Protein AF-A0A9D7EHJ0-F1 (afdb_monomer_lite)

pLDDT: mean 95.32, std 4.71, range [58.22, 98.44]

Sequence (103 aa):
MKVLVSGDALSPVKAIGKDGTIYDVKAITADGAKLDVKGASRSGNVYNIKAISANGEQMAVKAISPHGLFYDVKGVKFTADDKEMDLNGAAVRAHVKALPQVE

Structure (mmCIF, N/CA/C/O backbone):
data_AF-A0A9D7EHJ0-F1
#
_entry.id   AF-A0A9D7EHJ0-F1
#
loop_
_atom_site.group_PDB
_atom_site.id
_atom_site.type_symbol
_atom_site.label_atom_id
_atom_site.label_alt_id
_atom_site.label_comp_id
_atom_site.label_asym_id
_atom_site.label_entity_id
_atom_site.label_seq_id
_atom_site.pdbx_PDB_ins_code
_atom_site.Cartn_x
_atom_site.Cartn_y
_atom_site.Cartn_z
_atom_site.occupancy
_atom_site.B_iso_or_equiv
_atom_site.auth_seq_id
_atom_site.auth_comp_id
_atom_site.auth_asym_id
_atom_site.auth_atom_id
_atom_site.pdbx_PDB_model_num
ATOM 1 N N . MET A 1 1 ? -7.078 -0.692 -4.596 1.00 95.31 1 MET A N 1
ATOM 2 C CA . MET A 1 1 ? -6.000 -0.032 -3.825 1.00 95.31 1 MET A CA 1
ATOM 3 C C . MET A 1 1 ? -4.719 -0.022 -4.639 1.00 95.31 1 MET A C 1
ATOM 5 O O . MET A 1 1 ? -4.521 -0.921 -5.456 1.00 95.31 1 MET A O 1
ATOM 9 N N . LYS A 1 2 ? -3.874 0.986 -4.440 1.00 98.06 2 LYS A N 1
ATOM 10 C CA . LYS A 1 2 ? -2.606 1.181 -5.148 1.00 98.06 2 LYS A CA 1
ATOM 11 C C . LYS A 1 2 ? -1.541 1.669 -4.164 1.00 98.06 2 LYS A C 1
ATOM 13 O O . LYS A 1 2 ? -1.873 2.304 -3.165 1.00 98.06 2 LYS A O 1
ATOM 18 N N . VAL A 1 3 ? -0.282 1.371 -4.463 1.00 98.06 3 VAL A N 1
ATOM 19 C CA . VAL A 1 3 ? 0.863 2.074 -3.878 1.00 98.06 3 VAL A CA 1
ATOM 20 C C . VAL A 1 3 ? 1.103 3.295 -4.755 1.00 98.06 3 VAL A C 1
ATOM 22 O O . VAL A 1 3 ? 1.219 3.133 -5.973 1.00 98.06 3 VAL A O 1
ATOM 25 N N . LEU A 1 4 ? 1.136 4.494 -4.181 1.00 98.00 4 LEU A N 1
ATOM 26 C CA . LEU A 1 4 ? 1.410 5.708 -4.955 1.00 98.00 4 LEU A CA 1
ATOM 27 C C . LEU A 1 4 ? 2.907 6.016 -4.967 1.00 98.00 4 LEU A C 1
ATOM 29 O O . LEU A 1 4 ? 3.644 5.623 -4.058 1.00 98.00 4 LEU A O 1
ATOM 33 N N . VAL A 1 5 ? 3.342 6.720 -6.007 1.00 96.69 5 VAL A N 1
ATOM 34 C CA . VAL A 1 5 ? 4.681 7.308 -6.065 1.00 96.69 5 VAL A CA 1
ATOM 35 C C . VAL A 1 5 ? 4.811 8.313 -4.915 1.00 96.69 5 VAL A C 1
ATOM 37 O O . VAL A 1 5 ? 3.922 9.130 -4.691 1.00 96.69 5 VAL A O 1
ATOM 40 N N . SER A 1 6 ? 5.908 8.228 -4.167 1.00 94.25 6 SER A N 1
ATOM 41 C CA . SER A 1 6 ? 6.272 9.187 -3.118 1.00 94.25 6 SER A CA 1
ATOM 42 C C . SER A 1 6 ? 7.795 9.298 -3.022 1.00 94.25 6 SER A C 1
ATOM 44 O O . SER A 1 6 ? 8.504 8.336 -3.350 1.00 94.25 6 SER A O 1
ATOM 46 N N . GLY A 1 7 ? 8.268 10.469 -2.588 1.00 92.19 7 GLY A N 1
ATOM 47 C CA . GLY A 1 7 ? 9.655 10.718 -2.189 1.00 92.19 7 GLY A CA 1
ATOM 48 C C . GLY A 1 7 ? 9.951 10.360 -0.727 1.00 92.19 7 GLY A C 1
ATOM 49 O O . GLY A 1 7 ? 11.108 10.398 -0.321 1.00 92.19 7 GLY A O 1
ATOM 50 N N . ASP A 1 8 ? 8.932 9.997 0.056 1.00 92.50 8 ASP A N 1
ATOM 51 C CA . ASP A 1 8 ? 9.097 9.565 1.444 1.00 92.50 8 ASP A CA 1
ATOM 52 C C . ASP A 1 8 ? 9.745 8.179 1.535 1.00 92.50 8 ASP A C 1
ATOM 54 O O . ASP A 1 8 ? 9.637 7.352 0.625 1.00 92.50 8 ASP A O 1
ATOM 58 N N . ALA A 1 9 ? 10.324 7.879 2.702 1.00 91.25 9 ALA A N 1
ATOM 59 C CA . ALA A 1 9 ? 10.920 6.574 2.985 1.00 91.25 9 ALA A CA 1
ATOM 60 C C . ALA A 1 9 ? 9.928 5.403 2.821 1.00 91.25 9 ALA A C 1
ATOM 62 O O . ALA A 1 9 ? 10.311 4.326 2.368 1.00 91.25 9 ALA A O 1
ATOM 63 N N . LEU A 1 10 ? 8.650 5.607 3.169 1.00 94.94 10 LEU A N 1
ATOM 64 C CA . LEU A 1 10 ? 7.592 4.605 3.032 1.00 94.94 10 LEU A CA 1
ATOM 65 C C . LEU A 1 10 ? 6.524 5.107 2.060 1.00 94.94 10 LEU A C 1
ATOM 67 O O . LEU A 1 10 ? 5.941 6.174 2.246 1.00 94.94 10 LEU A O 1
ATOM 71 N N . SER A 1 11 ? 6.213 4.310 1.040 1.00 96.44 11 SER A N 1
ATOM 72 C CA . SER A 1 11 ? 5.253 4.718 0.009 1.00 96.44 11 SER A CA 1
ATOM 73 C C . SER A 1 11 ? 3.809 4.597 0.515 1.00 96.44 11 SER A C 1
ATOM 75 O O . SER A 1 11 ? 3.461 3.586 1.129 1.00 96.44 11 SER A O 1
ATOM 77 N N . PRO A 1 12 ? 2.922 5.570 0.254 1.00 97.56 12 PRO A N 1
ATOM 78 C CA . PRO A 1 12 ? 1.544 5.503 0.720 1.00 97.56 12 PRO A CA 1
ATOM 79 C C . PRO A 1 12 ? 0.737 4.434 -0.025 1.00 97.56 12 PRO A C 1
ATOM 81 O O . PRO A 1 12 ? 0.803 4.325 -1.252 1.00 97.56 12 PRO A O 1
ATOM 84 N N . VAL A 1 13 ? -0.080 3.679 0.716 1.00 98.44 13 VAL A N 1
ATOM 85 C CA . VAL A 1 13 ? -1.107 2.796 0.147 1.00 98.44 13 VAL A CA 1
ATOM 86 C C . VAL A 1 13 ? -2.458 3.488 0.253 1.00 98.44 13 VAL A C 1
ATOM 88 O O . VAL A 1 13 ? -2.883 3.867 1.342 1.00 98.44 13 VAL A O 1
ATOM 91 N N . LYS A 1 14 ? -3.133 3.669 -0.884 1.00 98.38 14 LYS A N 1
ATOM 92 C CA . LYS A 1 14 ? -4.398 4.409 -0.972 1.00 98.38 14 LYS A CA 1
ATOM 93 C C . LYS A 1 14 ? -5.429 3.668 -1.818 1.00 98.38 14 LYS A C 1
ATOM 95 O O . LYS A 1 14 ? -5.096 2.832 -2.670 1.00 98.38 14 LYS A O 1
ATOM 100 N N . ALA A 1 15 ? -6.699 3.986 -1.608 1.00 98.25 15 ALA A N 1
ATOM 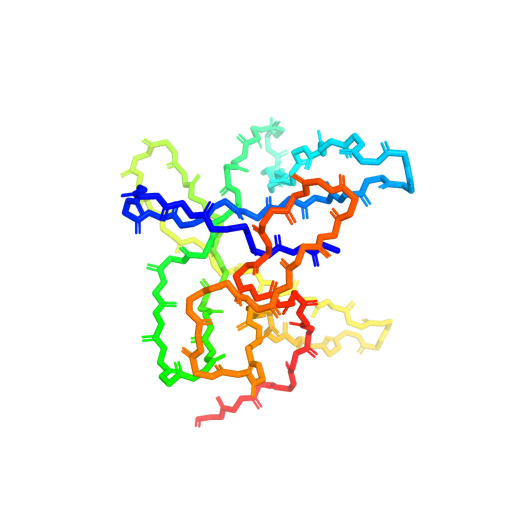101 C CA . ALA A 1 15 ? -7.739 3.725 -2.594 1.00 98.25 15 ALA A CA 1
ATOM 102 C C . ALA A 1 15 ? -7.936 4.975 -3.463 1.00 98.25 15 ALA A C 1
ATOM 104 O O . ALA A 1 15 ? -7.704 6.092 -3.011 1.00 98.25 15 ALA A O 1
ATOM 105 N N . ILE A 1 16 ? -8.311 4.764 -4.723 1.00 98.25 16 ILE A N 1
ATOM 106 C CA . ILE A 1 16 ? -8.520 5.828 -5.707 1.00 98.25 16 ILE A CA 1
ATOM 107 C C . ILE A 1 16 ? -9.945 5.656 -6.222 1.00 98.25 16 ILE A C 1
ATOM 109 O O . ILE A 1 16 ? -10.288 4.580 -6.724 1.00 98.25 16 ILE A O 1
ATOM 113 N N . GLY A 1 17 ? -10.769 6.682 -6.030 1.00 97.25 17 GLY A N 1
ATOM 114 C CA . GLY A 1 17 ? -12.126 6.771 -6.548 1.00 97.25 17 GLY A CA 1
ATOM 115 C C . GLY A 1 17 ? -12.148 6.892 -8.070 1.00 97.25 17 GLY A C 1
ATOM 116 O O . GLY A 1 17 ? -11.147 7.216 -8.713 1.00 97.25 17 GLY A O 1
ATOM 117 N N . LYS A 1 18 ? -13.309 6.624 -8.675 1.00 95.75 18 LYS A N 1
ATOM 118 C CA . LYS A 1 18 ? -13.486 6.759 -10.133 1.00 95.75 18 LYS A CA 1
ATOM 119 C C . LYS A 1 18 ? -13.323 8.207 -10.613 1.00 95.75 18 LYS A C 1
ATOM 121 O O . LYS A 1 18 ? -12.950 8.421 -11.754 1.00 95.75 18 LYS A O 1
ATOM 126 N N . ASP A 1 19 ? -13.587 9.154 -9.726 1.00 96.12 19 ASP A N 1
ATOM 127 C CA . ASP A 1 19 ? -13.428 10.601 -9.870 1.00 96.12 19 ASP A CA 1
ATOM 128 C C . ASP A 1 19 ? -12.005 11.100 -9.551 1.00 96.12 19 ASP A C 1
ATOM 130 O O . ASP A 1 19 ? -11.735 12.289 -9.671 1.00 96.12 19 ASP A O 1
ATOM 134 N N . GLY A 1 20 ? -11.099 10.211 -9.126 1.00 96.31 20 GLY A N 1
ATOM 135 C CA . GLY A 1 20 ? -9.747 10.569 -8.690 1.00 96.31 20 GLY A CA 1
ATOM 136 C C . GLY A 1 20 ? -9.619 10.891 -7.201 1.00 96.31 20 GLY A C 1
ATOM 137 O O . GLY A 1 20 ? -8.499 11.077 -6.727 1.00 96.31 20 GLY A O 1
ATOM 138 N N . THR A 1 21 ? -10.713 10.883 -6.429 1.00 97.88 21 THR A N 1
ATOM 139 C CA . THR A 1 21 ? -10.649 11.117 -4.980 1.00 97.88 21 THR A CA 1
ATOM 140 C C . THR A 1 21 ? -9.754 10.072 -4.310 1.00 97.88 21 THR A C 1
ATOM 142 O O . THR A 1 21 ? -9.932 8.862 -4.484 1.00 97.88 21 THR A O 1
ATOM 145 N N . ILE A 1 22 ? -8.773 10.534 -3.533 1.00 98.19 22 ILE A N 1
ATOM 146 C CA . ILE A 1 22 ? -7.831 9.669 -2.821 1.00 98.19 22 ILE A CA 1
ATOM 147 C C . ILE A 1 22 ? -8.355 9.386 -1.422 1.00 98.19 22 ILE A C 1
ATOM 149 O O . ILE A 1 22 ? -8.576 10.300 -0.632 1.00 98.19 22 ILE A O 1
ATOM 153 N N . TYR A 1 23 ? -8.486 8.103 -1.098 1.00 98.38 23 TYR A N 1
ATOM 154 C CA . TYR A 1 23 ? -8.927 7.649 0.213 1.00 98.38 23 TYR A CA 1
ATOM 155 C C . TYR A 1 23 ? -7.793 6.981 0.977 1.00 98.38 23 TYR A C 1
ATOM 157 O O . TYR A 1 23 ? -7.032 6.157 0.450 1.00 98.38 23 TYR A O 1
ATOM 165 N N . ASP A 1 24 ? -7.737 7.308 2.259 1.00 98.12 24 ASP A N 1
ATOM 166 C CA . ASP A 1 24 ? -6.842 6.682 3.211 1.00 98.12 24 ASP A CA 1
ATOM 167 C C . ASP A 1 24 ? -7.210 5.218 3.444 1.00 98.12 24 ASP A C 1
ATOM 169 O O . ASP A 1 24 ? -8.356 4.877 3.729 1.00 98.12 24 ASP A O 1
ATOM 173 N N . VAL A 1 25 ? -6.198 4.355 3.378 1.00 98.00 25 VAL A N 1
ATOM 174 C CA . VAL A 1 25 ? -6.287 2.971 3.839 1.00 98.00 25 VAL A CA 1
ATOM 175 C C . VAL A 1 25 ? -5.556 2.896 5.173 1.00 98.00 25 VAL A C 1
ATOM 177 O O . VAL A 1 25 ? -4.357 3.172 5.244 1.00 98.00 25 VAL A O 1
ATOM 180 N N . LYS A 1 26 ? -6.291 2.554 6.232 1.00 97.88 26 LYS A N 1
ATOM 181 C CA . LYS A 1 26 ? -5.768 2.425 7.595 1.00 97.88 26 LYS A CA 1
ATOM 182 C C . LYS A 1 26 ? -6.024 1.016 8.113 1.00 97.88 26 LYS A C 1
ATOM 184 O O . LYS A 1 26 ? -7.075 0.445 7.827 1.00 97.88 26 LYS A O 1
ATOM 189 N N . ALA A 1 27 ? -5.089 0.480 8.888 1.00 97.81 27 ALA A N 1
ATOM 190 C CA . ALA A 1 27 ? -5.362 -0.683 9.722 1.00 97.81 27 ALA A CA 1
ATOM 191 C C . ALA A 1 27 ? -6.015 -0.210 11.024 1.00 97.81 27 ALA A C 1
ATOM 193 O O . ALA A 1 27 ? -5.697 0.875 11.509 1.00 97.81 27 ALA A O 1
ATOM 194 N N . ILE A 1 28 ? -6.939 -1.000 11.563 1.00 97.56 28 ILE A N 1
ATOM 195 C CA . ILE A 1 28 ? -7.648 -0.681 12.803 1.00 97.56 28 ILE A CA 1
ATOM 196 C C . ILE A 1 28 ? -7.253 -1.729 13.836 1.00 97.56 28 ILE A C 1
ATOM 198 O O . ILE A 1 28 ? -7.371 -2.927 13.576 1.00 97.56 28 ILE A O 1
ATOM 202 N N . THR A 1 29 ? -6.740 -1.281 14.973 1.00 95.50 29 THR A N 1
ATOM 203 C CA . THR A 1 29 ? -6.388 -2.144 16.105 1.00 95.50 29 THR A CA 1
ATOM 204 C C . THR A 1 29 ? -7.633 -2.502 16.922 1.00 95.50 29 THR A C 1
ATOM 206 O O . THR A 1 29 ? -8.701 -1.918 16.743 1.00 95.50 29 THR A O 1
ATOM 209 N N . ALA A 1 30 ? -7.514 -3.468 17.837 1.00 95.50 30 ALA A N 1
ATOM 210 C CA . ALA A 1 30 ? -8.639 -3.916 18.665 1.00 95.50 30 ALA A CA 1
ATOM 211 C C . ALA A 1 30 ? -9.227 -2.803 19.558 1.00 95.50 30 ALA A C 1
ATOM 213 O O . ALA A 1 30 ? -10.423 -2.801 19.830 1.00 95.50 30 ALA A O 1
ATOM 214 N N . ASP A 1 31 ? -8.403 -1.842 19.975 1.00 95.44 31 ASP A N 1
ATOM 215 C CA . ASP A 1 31 ? -8.777 -0.642 20.734 1.00 95.44 31 ASP A CA 1
ATOM 216 C C . ASP A 1 31 ? -9.229 0.534 19.842 1.00 95.44 31 ASP A C 1
ATOM 218 O O . ASP A 1 31 ? -9.568 1.604 20.341 1.00 95.44 31 ASP A O 1
ATOM 222 N N . GLY A 1 32 ? -9.273 0.348 18.518 1.00 96.50 32 GLY A N 1
ATOM 223 C CA . GLY A 1 32 ? -9.803 1.325 17.564 1.00 96.50 32 GLY A CA 1
ATOM 224 C C . GLY A 1 32 ? -8.792 2.346 17.033 1.00 96.50 32 GLY A C 1
ATOM 225 O O . GLY A 1 32 ? -9.173 3.220 16.245 1.00 96.50 32 GLY A O 1
ATOM 226 N N . ALA A 1 33 ? -7.511 2.245 17.401 1.00 95.94 33 ALA A N 1
ATOM 227 C CA . ALA A 1 33 ? -6.468 3.090 16.831 1.00 95.94 33 ALA A CA 1
ATOM 228 C C . ALA A 1 33 ? -6.308 2.824 15.324 1.00 95.94 33 ALA A C 1
ATOM 230 O O . ALA A 1 33 ? -6.423 1.696 14.841 1.00 95.94 33 ALA A O 1
ATOM 231 N N . LYS A 1 34 ? -6.044 3.890 14.560 1.00 97.50 34 LYS A N 1
ATOM 232 C CA . LYS A 1 34 ? -5.900 3.839 13.100 1.00 97.50 34 LYS A CA 1
ATOM 233 C C . LYS A 1 34 ? -4.434 3.956 12.719 1.00 97.50 34 LYS A C 1
ATOM 235 O O . LYS A 1 34 ? -3.847 5.027 12.839 1.00 97.50 34 LYS A O 1
ATOM 240 N N . LEU A 1 35 ? -3.867 2.864 12.228 1.00 98.06 35 LEU A N 1
ATOM 241 C CA . LEU A 1 35 ? -2.475 2.786 11.807 1.00 98.06 35 LEU A CA 1
ATOM 242 C C . LEU A 1 35 ? -2.342 3.051 10.312 1.0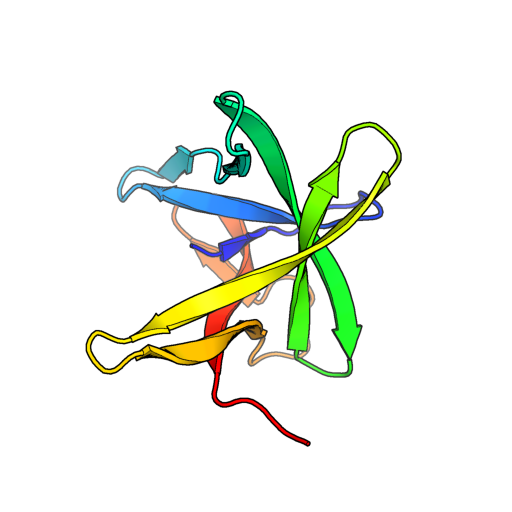0 98.06 35 LEU A C 1
ATOM 244 O O . LEU A 1 35 ? -3.196 2.666 9.507 1.00 98.06 35 LEU A O 1
ATOM 248 N N . ASP A 1 36 ? -1.241 3.685 9.934 1.00 97.75 36 ASP A N 1
ATOM 249 C CA . ASP A 1 36 ? -0.920 3.943 8.538 1.00 97.75 36 ASP A CA 1
ATOM 250 C C . ASP A 1 36 ? -0.571 2.640 7.813 1.00 97.75 36 ASP A C 1
ATOM 252 O O . ASP A 1 36 ? 0.210 1.838 8.314 1.00 97.75 36 ASP A O 1
ATOM 256 N N . VAL A 1 37 ? -1.101 2.440 6.603 1.00 98.31 37 VAL A N 1
ATOM 257 C CA . VAL A 1 37 ? -0.703 1.322 5.735 1.00 98.31 37 VAL A CA 1
ATOM 258 C C . VAL A 1 37 ? 0.212 1.840 4.631 1.00 98.31 37 VAL A C 1
ATOM 260 O O . VAL A 1 37 ? -0.148 2.746 3.872 1.00 98.31 37 VAL A O 1
ATOM 263 N N . LYS A 1 38 ? 1.419 1.278 4.546 1.00 98.06 38 LYS A N 1
ATOM 264 C CA . LYS A 1 38 ? 2.484 1.754 3.655 1.00 98.06 38 LYS A CA 1
ATOM 265 C C . LYS A 1 38 ? 3.176 0.599 2.933 1.00 98.06 38 LYS A C 1
ATOM 267 O O . LYS A 1 38 ? 3.232 -0.523 3.432 1.00 98.06 38 LYS A O 1
ATOM 272 N N . GLY A 1 39 ? 3.736 0.890 1.762 1.00 96.94 39 GLY A N 1
ATOM 273 C CA . GLY A 1 39 ? 4.764 0.070 1.129 1.00 96.94 39 GLY A CA 1
ATOM 274 C C . GLY A 1 39 ? 6.103 0.338 1.813 1.00 96.94 39 GLY A C 1
ATOM 275 O O . GLY A 1 39 ? 6.620 1.448 1.698 1.00 96.94 39 GLY A O 1
ATOM 276 N N . ALA A 1 40 ? 6.625 -0.647 2.544 1.00 90.88 40 ALA A N 1
ATOM 277 C CA . ALA A 1 40 ? 7.727 -0.450 3.487 1.00 90.88 40 ALA A CA 1
ATOM 278 C C . ALA A 1 40 ? 9.098 -0.915 2.981 1.00 90.88 40 ALA A C 1
ATOM 280 O O . ALA A 1 40 ? 10.120 -0.335 3.327 1.00 90.88 40 ALA A O 1
ATOM 281 N N . SER A 1 41 ? 9.134 -1.959 2.157 1.00 87.81 41 SER A N 1
ATOM 282 C CA . SER A 1 41 ? 10.368 -2.448 1.541 1.00 87.81 41 SER A CA 1
ATOM 283 C C . SER A 1 41 ? 10.078 -3.055 0.177 1.00 87.81 41 SER A C 1
ATOM 285 O O . SER A 1 41 ? 8.929 -3.387 -0.124 1.00 87.81 41 SER A O 1
ATOM 287 N N . ARG A 1 42 ? 11.109 -3.181 -0.661 1.00 89.62 42 ARG A N 1
ATOM 288 C CA . ARG A 1 42 ? 11.008 -3.674 -2.037 1.00 89.62 42 ARG A CA 1
ATOM 289 C C . ARG A 1 42 ? 11.985 -4.825 -2.255 1.00 89.62 42 ARG A C 1
ATOM 291 O O . ARG A 1 42 ? 13.144 -4.719 -1.876 1.00 89.62 42 ARG A O 1
ATOM 298 N N . SER A 1 43 ? 11.520 -5.882 -2.911 1.00 89.69 43 SER A N 1
ATOM 299 C CA . SER A 1 43 ? 12.353 -6.939 -3.482 1.00 89.69 43 SER A CA 1
ATOM 300 C C . SER A 1 43 ? 11.934 -7.145 -4.934 1.00 89.69 43 SER A C 1
ATOM 302 O O . SER A 1 43 ? 10.793 -7.518 -5.214 1.00 89.69 43 SER A O 1
ATOM 304 N N . GLY A 1 44 ? 12.821 -6.811 -5.874 1.00 90.25 44 GLY A N 1
ATOM 305 C CA . GLY A 1 44 ? 12.498 -6.811 -7.302 1.00 90.25 44 GLY A CA 1
ATOM 306 C C . GLY A 1 44 ? 11.266 -5.953 -7.609 1.00 90.25 44 GLY A C 1
ATOM 307 O O . GLY A 1 44 ? 11.241 -4.759 -7.319 1.00 90.25 44 GLY A O 1
ATOM 308 N N . ASN A 1 45 ? 10.222 -6.557 -8.170 1.00 93.50 45 ASN A N 1
ATOM 309 C CA . ASN A 1 45 ? 8.973 -5.873 -8.529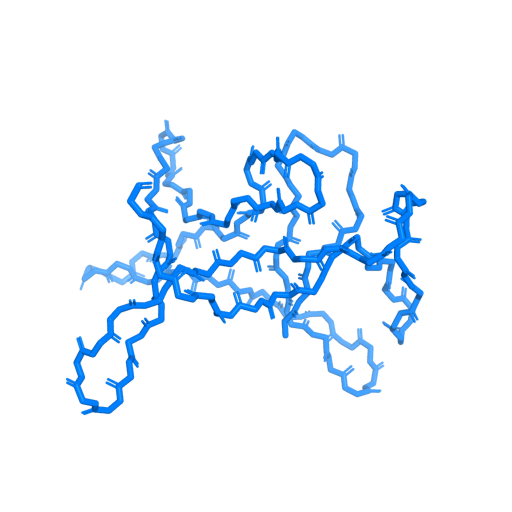 1.00 93.50 45 ASN A CA 1
ATOM 310 C C . ASN A 1 45 ? 7.879 -5.958 -7.452 1.00 93.50 45 ASN A C 1
ATOM 312 O O . ASN A 1 45 ? 6.730 -5.587 -7.697 1.00 93.50 45 ASN A O 1
ATOM 316 N N . VAL A 1 46 ? 8.224 -6.440 -6.256 1.00 94.75 46 VAL A N 1
ATOM 317 C CA . VAL A 1 46 ? 7.283 -6.656 -5.158 1.00 94.75 46 VAL A CA 1
ATOM 318 C C . VAL A 1 46 ? 7.612 -5.730 -3.992 1.00 94.75 46 VAL A C 1
ATOM 320 O O . VAL A 1 46 ? 8.747 -5.663 -3.525 1.00 94.75 46 VAL A O 1
ATOM 323 N N . TYR A 1 47 ? 6.598 -5.033 -3.494 1.00 95.44 47 TYR A N 1
ATOM 324 C CA . TYR A 1 47 ? 6.652 -4.181 -2.316 1.00 95.44 47 TYR A CA 1
ATOM 325 C C . TYR A 1 47 ? 5.937 -4.866 -1.155 1.00 95.44 47 TYR A C 1
ATOM 327 O O . TYR A 1 47 ? 4.774 -5.264 -1.271 1.00 95.44 47 TYR A O 1
ATOM 335 N N . ASN A 1 48 ? 6.602 -4.965 -0.009 1.00 96.75 48 ASN A N 1
ATOM 336 C CA . ASN A 1 48 ? 5.965 -5.389 1.228 1.00 96.75 48 ASN A CA 1
ATOM 337 C C . ASN A 1 48 ? 5.020 -4.297 1.718 1.00 96.75 48 ASN A C 1
ATOM 339 O O . ASN A 1 48 ? 5.437 -3.154 1.898 1.00 96.75 48 ASN A O 1
ATOM 343 N N . ILE A 1 49 ? 3.763 -4.661 1.966 1.00 98.00 49 ILE A N 1
ATOM 344 C CA . ILE A 1 49 ? 2.780 -3.762 2.565 1.00 98.00 49 ILE A CA 1
ATOM 345 C C . ILE A 1 49 ? 2.673 -4.079 4.051 1.00 98.00 49 ILE A C 1
ATOM 347 O O . ILE A 1 49 ? 2.502 -5.235 4.448 1.00 98.00 49 ILE A O 1
ATOM 351 N N . LYS A 1 50 ? 2.813 -3.037 4.865 1.00 98.06 50 LYS A N 1
ATOM 352 C CA . LYS A 1 50 ? 2.840 -3.120 6.322 1.00 98.06 50 LYS A CA 1
ATOM 353 C C . LYS A 1 50 ? 1.921 -2.065 6.920 1.00 98.06 50 LYS A C 1
ATOM 355 O O . LYS A 1 50 ? 1.782 -0.975 6.361 1.00 98.06 50 LYS A O 1
ATOM 360 N N . ALA A 1 51 ? 1.310 -2.401 8.049 1.00 98.12 51 ALA A N 1
ATOM 361 C CA . ALA A 1 51 ? 0.740 -1.404 8.943 1.00 98.12 51 ALA A CA 1
ATOM 362 C C . ALA A 1 51 ? 1.857 -0.878 9.850 1.00 98.12 51 ALA A C 1
ATOM 364 O O . ALA A 1 51 ? 2.681 -1.664 10.318 1.00 98.12 51 ALA A O 1
ATOM 365 N N . ILE A 1 52 ? 1.896 0.434 10.050 1.00 97.44 52 ILE A N 1
ATOM 366 C CA . ILE A 1 52 ? 2.950 1.132 10.781 1.00 97.44 52 ILE A CA 1
ATOM 367 C C . ILE A 1 52 ? 2.332 1.740 12.035 1.00 97.44 52 ILE A C 1
ATOM 369 O O . ILE A 1 52 ? 1.425 2.572 11.948 1.00 97.44 52 ILE A O 1
ATOM 373 N N . SER A 1 53 ? 2.800 1.303 13.197 1.00 95.06 53 SER A N 1
ATOM 374 C CA . SER A 1 53 ? 2.409 1.874 14.485 1.00 95.06 53 SER A CA 1
ATOM 375 C C . SER A 1 53 ? 3.061 3.246 14.715 1.00 95.06 53 SER A C 1
ATOM 377 O O . SER A 1 53 ? 3.984 3.656 14.008 1.00 95.06 53 SER A O 1
ATOM 379 N N . ALA A 1 54 ? 2.623 3.957 15.758 1.00 91.38 54 ALA A N 1
ATOM 380 C CA . ALA A 1 54 ? 3.181 5.263 16.116 1.00 91.38 54 ALA A CA 1
ATOM 381 C C . ALA A 1 54 ? 4.670 5.216 16.525 1.00 91.38 54 ALA A C 1
ATOM 383 O O . ALA A 1 54 ? 5.375 6.205 16.355 1.00 91.38 54 ALA A O 1
ATOM 384 N N . ASN A 1 55 ? 5.157 4.079 17.038 1.00 94.00 55 ASN A N 1
ATOM 385 C CA . ASN A 1 55 ? 6.570 3.875 17.384 1.00 94.00 55 ASN A CA 1
ATOM 386 C C . ASN A 1 55 ? 7.408 3.311 16.215 1.00 94.00 55 ASN A C 1
ATOM 388 O O . ASN A 1 55 ? 8.589 3.029 16.399 1.00 94.00 55 ASN A O 1
ATOM 392 N N . GLY A 1 56 ? 6.819 3.150 15.023 1.00 92.56 56 GLY A N 1
ATOM 393 C CA . GLY A 1 56 ? 7.506 2.669 13.820 1.00 92.56 56 GLY A CA 1
ATOM 394 C C . GLY A 1 56 ? 7.576 1.145 13.672 1.00 92.56 56 GLY A C 1
ATOM 395 O O . GLY A 1 56 ? 8.155 0.660 12.696 1.00 92.56 56 GLY A O 1
ATOM 396 N N . GLU A 1 57 ? 6.978 0.384 14.590 1.00 95.62 57 GLU A N 1
ATOM 397 C CA . GLU A 1 57 ? 6.828 -1.065 14.453 1.00 95.62 57 GLU A CA 1
ATOM 398 C C . GLU A 1 57 ? 5.991 -1.416 13.212 1.00 95.62 57 GLU A C 1
ATOM 400 O O . GLU A 1 57 ? 5.000 -0.756 12.881 1.00 95.62 57 GLU A O 1
ATOM 405 N N . GLN A 1 58 ? 6.409 -2.466 12.499 1.00 96.50 58 GLN A N 1
ATOM 406 C CA . GLN A 1 58 ? 5.795 -2.882 11.242 1.00 96.50 58 GLN A CA 1
ATOM 407 C C . GLN A 1 58 ? 5.062 -4.211 11.390 1.00 96.50 58 GLN A C 1
ATOM 409 O O . GLN A 1 58 ? 5.675 -5.265 11.559 1.00 96.50 58 GLN A O 1
ATOM 414 N N . MET A 1 59 ? 3.749 -4.181 11.197 1.00 96.50 59 MET A N 1
ATOM 415 C CA . MET A 1 59 ? 2.897 -5.366 11.245 1.00 96.50 59 MET A CA 1
ATOM 416 C C . MET A 1 59 ? 2.553 -5.842 9.833 1.00 96.50 59 MET A C 1
ATOM 418 O O . MET A 1 59 ? 2.345 -5.046 8.912 1.00 96.50 59 MET A O 1
ATOM 422 N N . ALA A 1 60 ? 2.496 -7.160 9.634 1.00 95.81 60 ALA A N 1
ATOM 423 C CA . ALA A 1 60 ? 2.113 -7.733 8.349 1.00 95.81 60 ALA A CA 1
ATOM 424 C C . ALA A 1 60 ? 0.637 -7.457 8.028 1.00 95.81 60 ALA A C 1
ATOM 426 O O . ALA A 1 60 ? -0.229 -7.589 8.888 1.00 95.81 60 ALA A O 1
ATOM 427 N N . VAL A 1 61 ? 0.350 -7.144 6.764 1.00 96.75 61 VAL A N 1
ATOM 428 C CA . VAL A 1 61 ? -1.021 -7.106 6.246 1.00 96.75 61 VAL A CA 1
ATOM 429 C C . VAL A 1 61 ? -1.284 -8.407 5.495 1.00 96.75 61 VAL A C 1
ATOM 431 O O . VAL A 1 61 ? -0.579 -8.731 4.535 1.00 96.75 61 VAL A O 1
ATOM 434 N N . LYS A 1 62 ? -2.298 -9.154 5.937 1.00 96.81 62 LYS A N 1
ATOM 435 C CA . LYS A 1 62 ? -2.720 -10.417 5.324 1.00 96.81 62 LYS A CA 1
ATOM 436 C C . LYS A 1 62 ? -4.176 -10.332 4.884 1.00 96.81 62 LYS A C 1
ATOM 438 O O . LYS A 1 62 ? -5.003 -9.751 5.580 1.00 96.81 62 LYS A O 1
ATOM 443 N N . ALA A 1 63 ? -4.475 -10.914 3.730 1.00 97.50 63 ALA A N 1
ATOM 444 C CA . ALA A 1 63 ? -5.845 -11.153 3.302 1.00 97.50 63 ALA A CA 1
ATOM 445 C C . ALA A 1 63 ? -6.263 -12.553 3.759 1.00 97.50 63 ALA A C 1
ATOM 447 O O . ALA A 1 63 ? -5.468 -13.489 3.685 1.00 97.50 63 ALA A O 1
ATOM 448 N N . ILE A 1 64 ? -7.499 -12.686 4.230 1.00 97.00 64 ILE A N 1
ATOM 449 C CA . ILE A 1 64 ? -8.060 -13.952 4.702 1.00 97.00 64 ILE A CA 1
ATOM 450 C C . ILE A 1 64 ? -9.195 -14.320 3.754 1.00 97.00 64 ILE A C 1
ATOM 452 O O . ILE A 1 64 ? -10.102 -13.522 3.523 1.00 97.00 64 ILE A O 1
ATOM 456 N N . SER A 1 65 ? -9.114 -15.506 3.161 1.00 95.56 65 SER A N 1
ATOM 457 C CA . SER A 1 65 ? -10.188 -16.033 2.316 1.00 95.56 65 SER A CA 1
ATOM 458 C C . SER A 1 65 ? -11.371 -16.537 3.157 1.00 95.56 65 SER A C 1
ATOM 460 O O . SER A 1 65 ? -11.199 -16.810 4.347 1.00 95.56 65 SER A O 1
ATOM 462 N N . PRO A 1 66 ? -12.553 -16.768 2.553 1.00 97.19 66 PRO A N 1
ATOM 463 C CA . PRO A 1 66 ? -13.690 -17.381 3.248 1.00 97.19 66 PRO A CA 1
ATOM 464 C C . PRO A 1 66 ? -13.395 -18.757 3.869 1.00 97.19 66 PRO A C 1
ATOM 466 O O . PRO A 1 66 ? -14.073 -19.162 4.805 1.00 97.19 66 PRO A O 1
ATOM 469 N N . HIS A 1 67 ? -12.374 -19.465 3.376 1.00 95.00 67 HIS A N 1
ATOM 470 C CA . HIS A 1 67 ? -11.940 -20.766 3.895 1.00 95.00 67 HIS A CA 1
ATOM 471 C C . HIS A 1 67 ? -10.819 -20.659 4.942 1.00 95.00 67 HIS A C 1
ATOM 473 O O . HIS A 1 67 ? -10.214 -21.663 5.300 1.00 95.00 67 HIS A O 1
ATOM 479 N N . GLY A 1 68 ? -10.493 -19.448 5.406 1.00 95.25 68 GLY A N 1
ATOM 480 C CA . GLY A 1 68 ? -9.454 -19.218 6.414 1.00 95.25 68 GLY A CA 1
ATOM 481 C C . GLY A 1 68 ? -8.018 -19.258 5.882 1.00 95.25 68 GLY A C 1
ATOM 482 O O . GLY A 1 68 ? -7.080 -19.114 6.659 1.00 95.25 68 GLY A O 1
ATOM 483 N N . LEU A 1 69 ? -7.815 -19.412 4.569 1.00 94.75 69 LEU A N 1
ATOM 484 C CA . LEU A 1 69 ? -6.477 -19.345 3.975 1.00 94.75 69 LEU A CA 1
ATOM 485 C C . LEU A 1 69 ? -5.946 -17.912 4.001 1.00 94.75 69 LEU A C 1
ATOM 487 O O . LEU A 1 69 ? -6.653 -16.979 3.604 1.00 94.75 69 LEU A O 1
ATOM 491 N N . PHE A 1 70 ? -4.692 -17.763 4.422 1.00 96.19 70 PHE A N 1
ATOM 492 C CA . PHE A 1 70 ? -4.004 -16.482 4.509 1.00 96.19 70 PHE A CA 1
ATOM 493 C C . PHE A 1 70 ? -3.166 -16.209 3.264 1.00 96.19 70 PHE A C 1
ATOM 495 O O . PHE A 1 70 ? -2.341 -17.023 2.859 1.00 96.19 70 PHE A O 1
ATOM 502 N N . TYR A 1 71 ? -3.278 -14.993 2.748 1.00 97.38 71 TYR A N 1
ATOM 503 C CA . TYR A 1 71 ? -2.507 -14.490 1.620 1.00 97.38 71 TYR A CA 1
ATOM 504 C C . TYR A 1 71 ? -1.711 -13.268 2.046 1.00 97.38 71 TYR A C 1
ATOM 506 O O . TYR A 1 71 ? -2.178 -12.442 2.836 1.00 97.38 71 TYR A O 1
ATOM 514 N N . ASP A 1 72 ? -0.518 -13.127 1.490 1.00 96.62 72 ASP A N 1
ATOM 515 C CA . ASP A 1 72 ? 0.287 -11.937 1.689 1.00 96.62 72 ASP A CA 1
ATOM 516 C C . ASP A 1 72 ? -0.248 -10.794 0.828 1.00 96.62 72 ASP A C 1
ATOM 518 O O . ASP A 1 72 ? -0.460 -10.947 -0.375 1.00 96.62 72 ASP A O 1
ATOM 522 N N . VAL A 1 73 ? -0.438 -9.619 1.428 1.00 97.50 73 VAL A N 1
ATOM 523 C CA . VAL A 1 73 ? -0.801 -8.413 0.679 1.00 97.50 73 VAL A CA 1
ATOM 524 C C . VAL A 1 73 ? 0.475 -7.678 0.285 1.00 97.50 73 VAL A C 1
ATOM 526 O O . VAL A 1 73 ? 1.251 -7.247 1.138 1.00 97.50 73 VAL A O 1
ATOM 529 N N . LYS A 1 74 ? 0.703 -7.537 -1.021 1.00 97.75 74 LYS A N 1
ATOM 530 C CA . LYS A 1 74 ? 1.898 -6.904 -1.589 1.00 97.75 74 LYS A CA 1
ATOM 531 C C . LYS A 1 74 ? 1.526 -5.853 -2.631 1.00 97.75 74 LYS A C 1
ATOM 533 O O . LYS A 1 74 ? 0.461 -5.913 -3.246 1.00 97.75 74 LYS A O 1
ATOM 538 N N . GLY A 1 75 ? 2.418 -4.892 -2.850 1.00 97.56 75 GLY A N 1
ATOM 539 C CA . GLY A 1 75 ? 2.401 -4.055 -4.046 1.00 97.56 75 GLY A CA 1
ATOM 540 C C . GLY A 1 75 ? 3.145 -4.776 -5.165 1.00 97.56 75 GLY A C 1
ATOM 541 O O . GLY A 1 75 ? 4.290 -5.155 -4.972 1.00 97.56 75 GLY A O 1
ATOM 542 N N . VAL A 1 76 ? 2.519 -4.979 -6.315 1.00 97.38 76 VAL A N 1
ATOM 543 C CA . VAL A 1 76 ? 3.111 -5.657 -7.470 1.00 97.38 76 VAL A CA 1
ATOM 544 C C . VAL A 1 76 ? 3.235 -4.668 -8.612 1.00 97.38 76 VAL A C 1
ATOM 546 O O . VAL A 1 76 ? 2.276 -3.965 -8.945 1.00 97.38 76 VAL A O 1
ATOM 549 N N . LYS A 1 77 ? 4.429 -4.619 -9.179 1.00 95.62 77 LYS A N 1
ATOM 550 C CA . LYS A 1 77 ? 4.798 -3.780 -10.307 1.00 95.62 77 LYS A CA 1
ATOM 551 C C . LYS A 1 77 ?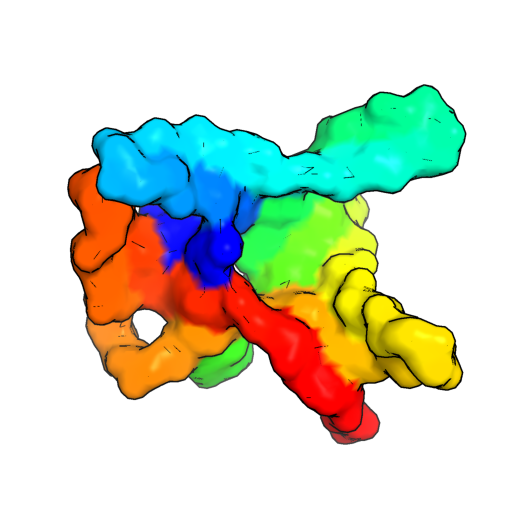 5.033 -4.652 -11.537 1.00 95.62 77 LYS A C 1
ATOM 553 O O . LYS A 1 77 ? 5.549 -5.760 -11.394 1.00 95.62 77 LYS A O 1
ATOM 558 N N . PHE A 1 78 ? 4.666 -4.175 -12.719 1.00 94.25 78 PHE A N 1
ATOM 559 C CA . PHE A 1 78 ? 4.861 -4.925 -13.961 1.00 94.25 78 PHE A CA 1
ATOM 560 C C . PHE A 1 78 ? 5.875 -4.252 -14.884 1.00 94.25 78 PHE A C 1
ATOM 562 O O . PHE A 1 78 ? 6.427 -4.923 -15.754 1.00 94.25 78 PHE A O 1
ATOM 569 N N . THR A 1 79 ? 6.188 -2.972 -14.661 1.00 93.31 79 THR A N 1
ATOM 570 C CA . THR A 1 79 ? 7.199 -2.236 -15.428 1.00 93.31 79 THR A CA 1
ATOM 571 C C . THR A 1 79 ? 8.460 -1.945 -14.605 1.00 93.31 79 THR A C 1
AT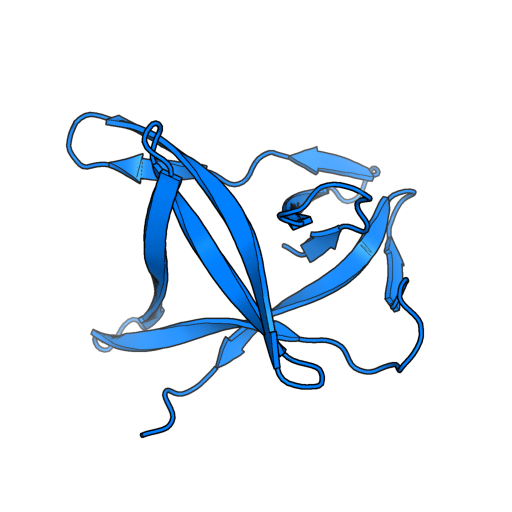OM 573 O O . THR A 1 79 ? 8.494 -2.077 -13.377 1.00 93.31 79 THR A O 1
ATOM 576 N N . ALA A 1 80 ? 9.537 -1.537 -15.282 1.00 89.38 80 ALA A N 1
ATOM 577 C CA . ALA A 1 80 ? 10.752 -1.076 -14.611 1.00 89.38 80 ALA A CA 1
ATOM 578 C C . ALA A 1 80 ? 10.598 0.355 -14.049 1.00 89.38 80 ALA A C 1
ATOM 580 O O . ALA A 1 80 ? 11.108 0.646 -12.961 1.00 89.38 80 ALA A O 1
ATOM 581 N N . ASP A 1 81 ? 9.834 1.214 -14.730 1.00 92.31 81 ASP A N 1
ATOM 582 C CA . ASP A 1 81 ? 9.697 2.656 -14.467 1.00 92.31 81 ASP A CA 1
ATOM 583 C C . ASP A 1 81 ? 9.041 2.967 -13.132 1.00 92.31 81 ASP A C 1
ATOM 585 O O . ASP A 1 81 ? 7.997 2.409 -12.822 1.00 92.31 81 ASP A O 1
ATOM 589 N N . ASP A 1 82 ? 9.602 3.862 -12.312 1.00 90.12 82 ASP A N 1
ATOM 590 C CA . ASP A 1 82 ? 9.086 4.144 -10.957 1.00 90.12 82 ASP A CA 1
ATOM 591 C C . ASP A 1 82 ? 7.575 4.450 -10.905 1.00 90.12 82 ASP A C 1
ATOM 593 O O . ASP A 1 82 ? 6.882 3.994 -9.993 1.00 90.12 82 ASP A O 1
ATOM 597 N N . LYS A 1 83 ? 7.054 5.137 -11.926 1.00 96.12 83 LYS A N 1
ATOM 598 C CA . LYS A 1 83 ? 5.618 5.303 -12.154 1.00 96.12 83 LYS A CA 1
ATOM 599 C C . LYS A 1 83 ? 5.113 4.203 -13.092 1.00 96.12 83 LYS A C 1
ATOM 601 O O . LYS A 1 83 ? 5.388 4.235 -14.284 1.00 96.12 83 LYS A O 1
ATOM 606 N N . GLU A 1 84 ? 4.309 3.294 -12.552 1.00 95.81 84 GLU A N 1
ATOM 607 C CA . GLU A 1 84 ? 3.634 2.223 -13.295 1.00 95.81 84 GLU A CA 1
ATOM 608 C C . GLU A 1 84 ? 2.539 2.787 -14.214 1.00 95.81 84 GLU A C 1
ATOM 610 O O . GLU A 1 84 ? 2.412 2.380 -15.363 1.00 95.81 84 GLU A O 1
ATOM 615 N N . MET A 1 85 ? 1.725 3.720 -13.705 1.00 96.75 85 MET A N 1
ATOM 616 C CA . MET A 1 85 ? 0.666 4.379 -14.475 1.00 96.75 85 MET A CA 1
ATOM 617 C C . MET A 1 85 ? 0.216 5.689 -13.819 1.00 96.75 85 MET A C 1
ATOM 619 O O . MET A 1 85 ? 0.441 5.907 -12.627 1.00 96.75 85 MET A O 1
ATOM 623 N N . ASP A 1 86 ? -0.475 6.533 -14.581 1.00 97.06 86 ASP A N 1
ATOM 624 C CA . ASP A 1 86 ? -1.391 7.525 -14.016 1.00 97.06 86 ASP A CA 1
ATOM 625 C C . ASP A 1 86 ? -2.791 6.906 -13.923 1.00 97.06 86 ASP A C 1
ATOM 627 O O . ASP A 1 86 ? -3.256 6.277 -14.876 1.00 97.06 86 ASP A O 1
ATOM 631 N N . LEU A 1 87 ? -3.441 7.024 -12.766 1.00 97.06 87 LEU A N 1
ATOM 632 C CA . LEU A 1 87 ? -4.811 6.565 -12.569 1.00 97.06 87 LEU A CA 1
ATOM 633 C C . LEU A 1 87 ? -5.639 7.692 -11.964 1.00 97.06 87 LEU A C 1
ATOM 635 O O . LEU A 1 87 ? -5.528 7.961 -10.769 1.00 97.06 87 LEU A O 1
ATOM 639 N N . ASN A 1 88 ? -6.489 8.305 -12.787 1.00 95.62 88 ASN A N 1
ATOM 640 C CA . ASN A 1 88 ? -7.363 9.414 -12.400 1.00 95.62 88 ASN A CA 1
ATOM 641 C C . ASN A 1 88 ? -6.587 10.571 -11.734 1.00 95.62 88 ASN A C 1
ATOM 643 O O . ASN A 1 88 ? -7.016 11.092 -10.708 1.00 95.62 88 ASN A O 1
ATOM 647 N N . GLY A 1 89 ? -5.419 10.932 -12.282 1.00 93.75 89 GLY A N 1
ATOM 648 C CA . GLY A 1 89 ? -4.557 11.999 -11.763 1.00 93.75 89 GLY A CA 1
ATOM 649 C C . GLY A 1 89 ? -3.617 11.571 -10.632 1.00 93.75 89 GLY A C 1
ATOM 650 O O . GLY A 1 89 ? -2.848 12.389 -10.128 1.00 93.75 89 GLY A O 1
ATOM 651 N N . ALA A 1 90 ? -3.655 10.303 -10.212 1.00 96.62 90 ALA A N 1
ATOM 652 C CA . ALA A 1 90 ? -2.754 9.764 -9.204 1.00 96.62 90 ALA A CA 1
ATOM 653 C C . ALA A 1 90 ? -1.620 8.953 -9.841 1.00 96.62 90 ALA A C 1
ATOM 655 O O . ALA A 1 90 ? -1.856 7.950 -10.520 1.00 96.62 90 ALA A O 1
ATOM 656 N N . ALA A 1 91 ? -0.374 9.322 -9.537 1.00 97.56 91 ALA A N 1
ATOM 657 C CA . ALA A 1 91 ? 0.802 8.562 -9.943 1.00 97.56 91 ALA A CA 1
ATOM 658 C C . ALA A 1 91 ? 0.906 7.252 -9.142 1.00 97.56 91 ALA A C 1
ATOM 660 O O . ALA A 1 91 ? 1.246 7.235 -7.956 1.00 97.56 91 ALA A O 1
ATOM 661 N N . VAL A 1 92 ? 0.616 6.132 -9.797 1.00 98.06 92 VAL A N 1
ATOM 662 C CA . VAL A 1 92 ? 0.670 4.791 -9.213 1.00 98.06 92 VAL A CA 1
ATOM 663 C C . VAL A 1 92 ? 2.069 4.210 -9.393 1.00 98.06 92 VAL A C 1
ATOM 665 O O . VAL A 1 92 ? 2.578 4.146 -10.506 1.00 98.06 92 VAL A O 1
ATOM 668 N N . ARG A 1 93 ? 2.662 3.728 -8.298 1.00 97.06 93 ARG A N 1
ATOM 669 C CA . ARG A 1 93 ? 3.943 3.003 -8.275 1.00 97.06 93 ARG A CA 1
ATOM 670 C C . ARG A 1 93 ? 3.762 1.488 -8.386 1.00 97.06 93 ARG A C 1
ATOM 672 O O . ARG A 1 93 ? 4.580 0.819 -9.001 1.00 97.06 93 ARG A O 1
ATOM 679 N N . ALA A 1 94 ? 2.709 0.936 -7.775 1.00 97.81 94 ALA A N 1
ATOM 680 C CA . ALA A 1 94 ? 2.416 -0.500 -7.825 1.00 97.81 94 ALA A CA 1
ATOM 681 C C . ALA A 1 94 ? 0.934 -0.817 -7.555 1.00 97.81 94 ALA A C 1
ATOM 683 O O . ALA A 1 94 ? 0.185 -0.036 -6.957 1.00 97.81 94 ALA A O 1
ATOM 684 N N . HIS A 1 95 ? 0.493 -2.003 -7.967 1.00 98.06 95 HIS A N 1
ATOM 685 C CA . HIS A 1 95 ? -0.853 -2.520 -7.726 1.00 98.06 95 HIS A CA 1
ATOM 686 C C . HIS A 1 95 ? -0.915 -3.355 -6.450 1.00 98.06 95 HIS A C 1
ATOM 688 O O . HIS A 1 95 ? -0.146 -4.292 -6.291 1.00 98.06 95 HIS A O 1
ATOM 694 N N . VAL A 1 96 ? -1.864 -3.078 -5.555 1.00 98.06 96 VAL A N 1
ATOM 695 C CA . VAL A 1 96 ? -2.041 -3.915 -4.358 1.00 98.06 96 VAL A CA 1
ATOM 696 C C . VAL A 1 96 ? -2.734 -5.221 -4.745 1.00 98.06 96 VAL A C 1
ATOM 698 O O . VAL A 1 96 ? -3.818 -5.190 -5.333 1.00 98.06 96 VAL A O 1
ATOM 701 N N . LYS A 1 97 ? -2.110 -6.355 -4.421 1.00 97.50 97 LYS A N 1
ATOM 702 C CA . LYS A 1 97 ? -2.588 -7.710 -4.714 1.00 97.50 97 LYS A CA 1
ATOM 703 C C . LYS A 1 97 ? -2.402 -8.612 -3.495 1.00 97.50 97 LYS A C 1
ATOM 705 O O . LYS A 1 97 ? -1.446 -8.445 -2.742 1.00 97.50 97 LYS A O 1
ATOM 710 N N . ALA A 1 98 ? -3.316 -9.562 -3.327 1.00 97.19 98 ALA A N 1
ATOM 711 C CA . ALA A 1 98 ? -3.133 -10.691 -2.426 1.00 97.19 98 ALA A CA 1
ATOM 712 C C . ALA A 1 98 ? -2.447 -11.820 -3.206 1.00 97.19 98 ALA A C 1
ATOM 714 O O . ALA A 1 98 ? -2.898 -12.162 -4.300 1.00 97.19 98 ALA A O 1
ATOM 715 N N . LEU A 1 99 ? -1.352 -12.350 -2.670 1.00 94.94 99 LEU A N 1
ATOM 716 C CA . LEU A 1 99 ? -0.541 -13.399 -3.282 1.00 94.94 99 LEU A CA 1
ATOM 717 C C . LEU A 1 99 ? -0.461 -14.606 -2.337 1.00 94.94 99 LEU A C 1
ATOM 719 O O . LEU A 1 99 ? -0.492 -14.410 -1.116 1.00 94.94 99 LEU A O 1
ATOM 723 N N . PRO A 1 100 ? -0.373 -15.843 -2.860 1.00 94.19 100 PRO A N 1
ATOM 724 C CA . PRO A 1 100 ? -0.067 -17.007 -2.036 1.00 94.19 100 PRO A CA 1
ATOM 725 C C . PRO A 1 100 ? 1.197 -16.773 -1.208 1.00 94.19 100 PRO A C 1
ATOM 727 O O . PRO A 1 100 ? 2.111 -16.070 -1.645 1.00 94.19 100 PRO A O 1
ATOM 730 N N . GLN A 1 101 ? 1.233 -17.345 -0.009 1.00 88.31 101 GLN A N 1
ATOM 731 C CA . GLN A 1 101 ? 2.444 -17.314 0.800 1.00 88.31 101 GLN A CA 1
ATOM 732 C C . GLN A 1 101 ? 3.502 -18.199 0.147 1.00 88.31 101 GLN A C 1
ATOM 734 O O . GLN A 1 101 ? 3.181 -19.248 -0.411 1.00 88.31 101 GLN A O 1
ATOM 739 N N . VAL A 1 102 ? 4.744 -17.740 0.201 1.00 79.62 102 VAL A N 1
ATOM 740 C CA . VAL A 1 1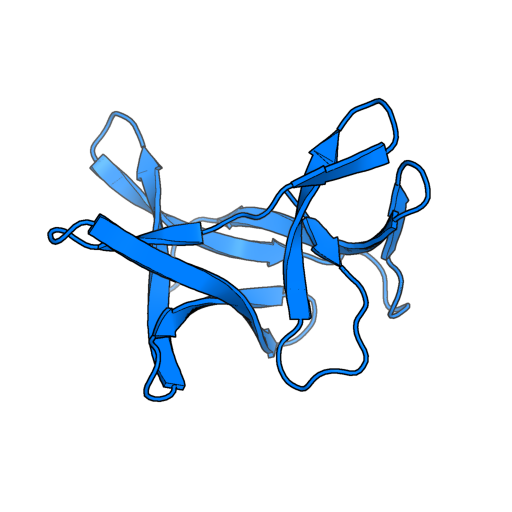02 ? 5.910 -18.495 -0.246 1.00 79.62 102 VAL A CA 1
ATOM 741 C C . VAL A 1 102 ? 6.734 -18.758 1.008 1.00 79.62 102 VAL A C 1
ATOM 743 O O . VAL A 1 102 ? 6.908 -17.828 1.801 1.00 79.62 102 VAL A O 1
ATOM 746 N N . GLU A 1 103 ? 7.140 -20.010 1.209 1.00 58.22 103 GLU A N 1
ATOM 747 C CA . GLU A 1 103 ? 8.060 -20.408 2.285 1.00 58.22 103 GLU A CA 1
ATOM 748 C C . GLU A 1 103 ? 9.470 -19.852 2.060 1.00 58.22 103 GLU A C 1
ATOM 750 O O . GLU A 1 103 ? 9.893 -19.749 0.882 1.00 58.22 103 GLU A O 1
#

Secondary structure (DSSP, 8-state):
-EEEP-SSSSEEEEEE-TT--EEE-EEE-TT--EEEEEEEEEETTEEEEEEE-TT--EEEPEEE-TTS-EEEEEEE--SSSS--EEETTEEEEEEEEEE----

Radius of gyration: 13.74 Å; chains: 1; bounding box: 26×33×36 Å

Foldseek 3Di:
DFFFDDPDQWTADWDADLQRDTHFDFDADPVGDTFGWTQHDDDVQKTFIFTADPVGDTHFDWDADPVRATFGWIFGADDPDCFRDQDNNTRGRGDTDTHHDDD